Protein AF-A0A0N5C5K3-F1 (afdb_monomer)

Sequence (91 aa):
MYEIVCVKKMRPEFSLDWFNNDNYTLNTLANLIKECWFENPSSRHTALKIKKDLLKLIEIYDTEALKKKSCHNINSPFTSQTYFEPLNQSN

Foldseek 3Di:
DCCVCPVVVDDDDDDPVLCDPVNPLSNQVVVLVVQQSDPDNVSHDDPVRVVVSVVVSVVVVVVVVVVVCPPDDDDDDDDDDPDDDDPDDDD

Structure (mmCIF, N/CA/C/O backbone):
data_AF-A0A0N5C5K3-F1
#
_entry.id   AF-A0A0N5C5K3-F1
#
loop_
_atom_site.group_PDB
_atom_site.id
_atom_site.type_symbol
_atom_site.label_atom_id
_atom_site.label_alt_id
_atom_site.label_comp_id
_atom_site.label_asym_id
_atom_site.label_entity_id
_atom_site.label_seq_id
_atom_site.pdbx_PDB_ins_code
_atom_site.Cartn_x
_atom_site.Cartn_y
_atom_site.Cartn_z
_atom_site.occupancy
_atom_site.B_iso_or_equiv
_atom_site.auth_seq_id
_atom_site.auth_comp_id
_atom_site.auth_asym_id
_atom_site.auth_atom_id
_atom_site.pdbx_PDB_model_num
ATOM 1 N N . MET A 1 1 ? -19.415 3.131 9.982 1.00 84.56 1 MET A N 1
ATOM 2 C CA . MET A 1 1 ? -17.961 3.007 9.709 1.00 84.56 1 MET A CA 1
ATOM 3 C C . MET A 1 1 ? -17.238 2.143 10.743 1.00 84.56 1 MET A C 1
ATOM 5 O O . MET A 1 1 ? -16.571 1.207 10.327 1.00 84.56 1 MET A O 1
ATOM 9 N N . TYR A 1 2 ? -17.406 2.382 12.053 1.00 92.69 2 TYR A N 1
ATOM 10 C CA . TYR A 1 2 ? -16.793 1.564 13.119 1.00 92.69 2 TYR A CA 1
ATOM 11 C C . TYR A 1 2 ? -17.069 0.056 12.984 1.00 92.69 2 TYR A C 1
ATOM 13 O O . TYR A 1 2 ? -16.140 -0.744 12.985 1.00 92.69 2 TYR A O 1
ATOM 21 N N . GLU A 1 3 ? -18.327 -0.340 12.783 1.00 97.19 3 GLU A N 1
ATOM 22 C CA . GLU A 1 3 ? -18.688 -1.760 12.676 1.00 97.19 3 GLU A CA 1
ATOM 23 C C . GLU A 1 3 ? -17.979 -2.469 11.507 1.00 97.19 3 GLU A C 1
ATOM 25 O O . GLU A 1 3 ? -17.513 -3.594 11.639 1.00 97.19 3 GLU A O 1
ATOM 30 N N . ILE A 1 4 ? -17.828 -1.796 10.367 1.00 96.19 4 ILE A N 1
ATOM 31 C CA . ILE A 1 4 ? -17.179 -2.370 9.181 1.00 96.19 4 ILE A CA 1
ATOM 32 C C . ILE A 1 4 ? -15.653 -2.416 9.351 1.00 96.19 4 ILE A C 1
ATOM 34 O O . ILE A 1 4 ? -15.023 -3.438 9.094 1.00 96.19 4 ILE A O 1
ATOM 38 N N . VAL A 1 5 ? -15.055 -1.311 9.798 1.00 93.81 5 VAL A N 1
ATOM 39 C CA . VAL A 1 5 ? -13.596 -1.110 9.790 1.00 93.81 5 VAL A CA 1
ATOM 40 C C . VAL A 1 5 ? -12.923 -1.676 11.039 1.00 93.81 5 VAL A C 1
ATOM 42 O O . VAL A 1 5 ? -11.819 -2.208 10.933 1.00 93.81 5 VAL A O 1
ATOM 45 N N . CYS A 1 6 ? -13.559 -1.546 12.205 1.00 93.19 6 CYS A N 1
ATOM 46 C CA . CYS A 1 6 ? -12.979 -1.891 13.504 1.00 93.19 6 CYS A CA 1
ATOM 47 C C . CYS A 1 6 ? -13.472 -3.246 14.023 1.00 93.19 6 CYS A C 1
ATOM 49 O O . CYS A 1 6 ? -12.670 -3.996 14.566 1.00 93.19 6 CYS A O 1
ATOM 51 N N . VAL A 1 7 ? -14.760 -3.572 13.839 1.00 95.81 7 VAL A N 1
ATOM 52 C CA . VAL A 1 7 ? -15.328 -4.853 14.304 1.00 95.81 7 VAL A CA 1
ATOM 53 C C . VAL A 1 7 ? -15.136 -5.943 13.251 1.00 95.81 7 VAL A C 1
ATOM 55 O O . VAL A 1 7 ? -14.485 -6.947 13.517 1.00 95.81 7 VAL A O 1
ATOM 58 N N . LYS A 1 8 ? -15.640 -5.726 12.030 1.00 96.25 8 LYS A N 1
ATOM 59 C CA . LYS A 1 8 ? -15.518 -6.679 10.910 1.00 96.25 8 LYS A CA 1
ATOM 60 C C . LYS A 1 8 ? -14.154 -6.635 10.216 1.00 96.25 8 LYS A C 1
ATOM 62 O O . LYS A 1 8 ? -13.878 -7.494 9.387 1.00 96.25 8 LYS A O 1
ATOM 67 N N . LYS A 1 9 ? -13.313 -5.643 10.541 1.00 94.44 9 LYS A N 1
ATOM 68 C CA . LYS A 1 9 ? -11.944 -5.470 10.013 1.00 94.44 9 LYS A CA 1
ATOM 69 C C . LYS A 1 9 ? -11.858 -5.454 8.482 1.00 94.44 9 LYS A C 1
ATOM 71 O O . LYS A 1 9 ? -10.811 -5.729 7.907 1.00 94.44 9 LYS A O 1
ATOM 76 N N . MET A 1 10 ? -12.942 -5.069 7.814 1.00 95.56 10 MET A N 1
ATOM 77 C CA . MET A 1 10 ? -13.002 -5.045 6.358 1.00 95.56 10 MET A CA 1
ATOM 78 C C . MET A 1 10 ? -12.256 -3.830 5.804 1.00 95.56 10 MET A C 1
ATOM 80 O O . MET A 1 10 ? -12.254 -2.741 6.396 1.00 95.56 10 MET A O 1
ATOM 84 N N . ARG A 1 11 ? -11.631 -4.022 4.645 1.00 94.88 11 ARG A N 1
ATOM 85 C CA . ARG A 1 11 ? -11.017 -2.985 3.811 1.00 94.88 11 ARG A CA 1
ATOM 86 C C . ARG A 1 11 ? -11.470 -3.193 2.363 1.00 94.88 11 ARG A C 1
ATOM 88 O O . ARG A 1 11 ? -11.959 -4.274 2.049 1.00 94.88 11 ARG A O 1
ATOM 95 N N . PRO A 1 12 ? -11.358 -2.176 1.497 1.00 94.69 12 PRO A N 1
ATOM 96 C CA . PRO A 1 12 ? -11.576 -2.365 0.070 1.00 94.69 12 PRO A CA 1
ATOM 97 C C . PRO A 1 12 ? -10.716 -3.504 -0.493 1.00 94.69 12 PRO A C 1
ATOM 99 O O . PRO A 1 12 ? -9.514 -3.563 -0.230 1.00 94.69 12 PRO A O 1
ATOM 102 N N . GLU A 1 13 ? -11.349 -4.389 -1.258 1.00 92.69 13 GLU A N 1
ATOM 103 C CA . GLU A 1 13 ? -10.684 -5.489 -1.953 1.00 92.69 13 GLU A CA 1
ATOM 104 C C . GLU A 1 13 ? -10.006 -4.991 -3.234 1.00 92.69 13 GLU A C 1
ATOM 106 O O . GLU A 1 13 ? -10.494 -4.078 -3.905 1.00 92.69 13 GLU A O 1
ATOM 111 N N . PHE A 1 14 ? -8.889 -5.621 -3.586 1.00 91.94 14 PHE A N 1
ATOM 112 C CA . PHE A 1 14 ? -8.185 -5.388 -4.847 1.00 91.94 14 PHE A CA 1
ATOM 113 C C . PHE A 1 14 ? -8.498 -6.529 -5.815 1.00 91.94 14 PHE A C 1
ATOM 115 O O . PHE A 1 14 ? -8.587 -7.682 -5.390 1.00 91.94 14 PHE A O 1
ATOM 122 N N . SER A 1 15 ? -8.633 -6.243 -7.113 1.00 92.38 15 SER A N 1
ATOM 123 C CA . SER A 1 15 ? -8.778 -7.318 -8.097 1.00 92.38 15 SER A CA 1
ATOM 124 C C . SER A 1 15 ? -7.477 -8.114 -8.223 1.00 92.38 15 SER A C 1
ATOM 126 O O . SER A 1 15 ? -6.379 -7.579 -8.047 1.00 92.38 15 SER A O 1
ATOM 128 N N . LEU A 1 16 ? -7.595 -9.409 -8.532 1.00 89.62 16 LEU A N 1
ATOM 129 C CA . LEU A 1 16 ? -6.441 -10.309 -8.631 1.00 89.62 16 LEU A CA 1
ATOM 130 C C . LEU A 1 16 ? -5.420 -9.831 -9.679 1.00 89.62 16 LEU A C 1
ATOM 132 O O . LEU A 1 16 ? -4.216 -9.993 -9.491 1.00 89.62 16 LEU A O 1
ATOM 136 N N . ASP A 1 17 ? -5.902 -9.172 -10.734 1.00 90.31 17 ASP A N 1
ATOM 137 C CA . ASP A 1 17 ? -5.096 -8.649 -11.841 1.00 90.31 17 ASP A CA 1
ATOM 138 C C . ASP A 1 17 ? -4.040 -7.626 -11.399 1.00 90.31 17 ASP A C 1
ATOM 140 O O . ASP A 1 17 ? -3.019 -7.458 -12.071 1.00 90.31 17 ASP A O 1
ATOM 144 N N . TRP A 1 18 ? -4.247 -6.957 -10.258 1.00 91.12 18 TRP A N 1
ATOM 145 C CA . TRP A 1 18 ? -3.289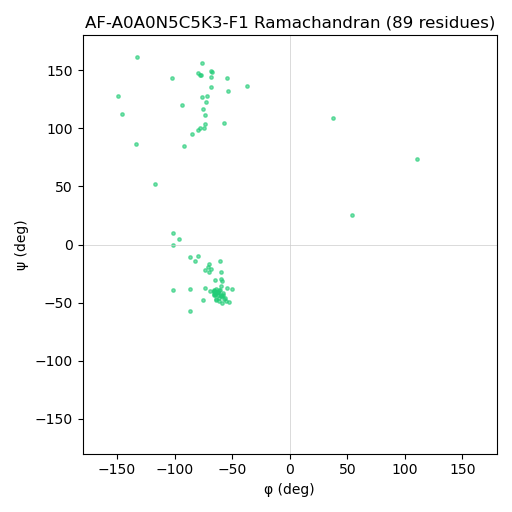 -5.987 -9.719 1.00 91.12 18 TRP A CA 1
ATOM 146 C C . TRP A 1 18 ? -2.017 -6.660 -9.207 1.00 91.12 18 TRP A C 1
ATOM 148 O O . TRP A 1 18 ? -0.977 -6.015 -9.154 1.00 91.12 18 TRP A O 1
ATOM 158 N N . PHE A 1 19 ? -2.081 -7.945 -8.850 1.00 88.31 19 PHE A N 1
ATOM 159 C CA . PHE A 1 19 ? -0.943 -8.712 -8.339 1.00 88.31 19 PHE A CA 1
ATOM 160 C C . PHE A 1 19 ? -0.232 -9.521 -9.430 1.00 88.31 19 PHE A C 1
ATOM 162 O O . PHE A 1 19 ? 0.687 -10.277 -9.119 1.00 88.31 19 PHE A O 1
ATOM 169 N N . ASN A 1 20 ? -0.628 -9.374 -10.700 1.00 88.12 20 ASN A N 1
ATOM 170 C CA . ASN A 1 20 ? 0.053 -10.037 -11.805 1.00 88.12 20 ASN A CA 1
ATOM 171 C C . ASN A 1 20 ? 1.469 -9.456 -12.009 1.00 88.12 20 ASN A C 1
ATOM 173 O O . ASN A 1 20 ? 1.689 -8.251 -11.869 1.00 88.12 20 ASN A O 1
ATOM 177 N N . ASN A 1 21 ? 2.422 -10.313 -12.385 1.00 77.00 21 ASN A N 1
ATOM 178 C CA . ASN A 1 21 ? 3.825 -9.956 -12.612 1.00 77.00 21 ASN A CA 1
ATOM 179 C C . ASN A 1 21 ? 3.997 -8.893 -13.708 1.00 77.00 21 ASN A C 1
ATOM 181 O O . ASN A 1 21 ? 4.909 -8.073 -13.626 1.00 77.00 21 ASN A O 1
ATOM 185 N N . ASP A 1 22 ? 3.089 -8.860 -14.686 1.00 83.25 22 ASP A N 1
ATOM 186 C CA . ASP A 1 22 ? 3.097 -7.864 -15.763 1.00 83.25 22 ASP A CA 1
ATOM 187 C C . ASP A 1 22 ? 2.770 -6.442 -15.269 1.00 83.25 22 ASP A C 1
ATOM 189 O O . ASP A 1 22 ? 3.116 -5.459 -15.922 1.00 83.25 22 ASP A O 1
ATOM 193 N N . ASN A 1 23 ? 2.125 -6.317 -14.102 1.00 85.38 23 ASN A N 1
ATOM 194 C CA . ASN A 1 23 ? 1.668 -5.053 -13.525 1.00 85.38 23 ASN A CA 1
ATOM 195 C C . ASN A 1 23 ? 2.367 -4.752 -12.189 1.00 85.38 23 ASN A C 1
ATOM 197 O O . ASN A 1 23 ? 1.723 -4.433 -11.187 1.00 85.38 23 ASN A O 1
ATOM 201 N N . TYR A 1 24 ? 3.703 -4.800 -12.177 1.00 89.25 24 TYR A N 1
ATOM 202 C CA . TYR A 1 24 ? 4.523 -4.502 -10.992 1.00 89.25 24 TYR A CA 1
ATOM 203 C C . TYR A 1 24 ? 4.155 -3.170 -10.307 1.00 89.25 24 TYR A C 1
ATOM 205 O O . TYR A 1 24 ? 4.115 -3.084 -9.076 1.00 89.25 24 TYR A O 1
ATOM 213 N N . THR A 1 25 ? 3.835 -2.139 -11.093 1.00 91.56 25 THR A N 1
ATOM 214 C CA . THR A 1 25 ? 3.423 -0.820 -10.593 1.00 91.56 25 THR A CA 1
ATOM 215 C C . THR A 1 25 ? 2.134 -0.894 -9.771 1.00 91.56 25 THR A C 1
ATOM 217 O O . THR A 1 25 ? 2.077 -0.340 -8.673 1.00 91.56 25 THR A O 1
ATOM 220 N N . LEU A 1 26 ? 1.115 -1.610 -10.265 1.00 92.12 26 LEU A N 1
ATOM 221 C CA . LEU A 1 26 ? -0.159 -1.776 -9.557 1.00 92.12 26 LEU A CA 1
ATOM 222 C C . LEU A 1 26 ? 0.004 -2.652 -8.317 1.00 92.12 26 LEU A C 1
ATOM 224 O O . LEU A 1 26 ? -0.540 -2.309 -7.270 1.00 92.12 26 LEU A O 1
ATOM 228 N N . ASN A 1 27 ? 0.802 -3.719 -8.403 1.00 93.62 27 ASN A N 1
ATOM 229 C CA . ASN A 1 27 ? 1.096 -4.587 -7.263 1.00 93.62 27 ASN A CA 1
ATOM 230 C C . ASN A 1 27 ? 1.744 -3.787 -6.122 1.00 93.62 27 ASN A C 1
ATOM 232 O O . ASN A 1 27 ? 1.281 -3.798 -4.980 1.00 93.62 27 ASN A O 1
ATOM 236 N N . THR A 1 28 ? 2.784 -3.017 -6.446 1.00 93.50 28 THR A N 1
ATOM 237 C CA . THR A 1 28 ? 3.497 -2.187 -5.469 1.00 93.50 28 THR A CA 1
ATOM 238 C C . THR A 1 28 ? 2.581 -1.125 -4.858 1.00 93.50 28 THR A C 1
ATOM 240 O O . THR A 1 28 ? 2.596 -0.928 -3.642 1.00 93.50 28 THR A O 1
ATOM 243 N N . LEU A 1 29 ? 1.730 -0.484 -5.666 1.00 94.38 29 LEU A N 1
ATOM 244 C CA . LEU A 1 29 ? 0.751 0.485 -5.175 1.00 94.38 29 LEU A CA 1
ATOM 245 C C . LEU A 1 29 ? -0.298 -0.165 -4.257 1.00 94.38 29 LEU A C 1
ATOM 247 O O . LEU A 1 29 ? -0.613 0.389 -3.204 1.00 94.38 29 LEU A O 1
ATOM 251 N N . ALA A 1 30 ? -0.809 -1.347 -4.612 1.00 94.62 30 ALA A N 1
ATOM 252 C CA . ALA A 1 30 ? -1.764 -2.092 -3.793 1.00 94.62 30 ALA A CA 1
ATOM 253 C C . ALA A 1 30 ? -1.187 -2.407 -2.408 1.00 94.62 30 ALA A C 1
ATOM 255 O O . ALA A 1 30 ? -1.856 -2.218 -1.391 1.00 94.62 30 ALA A O 1
ATOM 256 N N . ASN A 1 31 ? 0.072 -2.848 -2.362 1.00 93.44 31 ASN A N 1
ATOM 257 C CA . ASN A 1 31 ? 0.759 -3.149 -1.109 1.00 93.44 31 ASN A CA 1
ATOM 258 C C . ASN A 1 31 ? 0.959 -1.887 -0.261 1.00 93.44 31 ASN A C 1
ATOM 260 O O . ASN A 1 31 ? 0.630 -1.905 0.924 1.00 93.44 31 ASN A O 1
ATOM 264 N N . LEU A 1 32 ? 1.368 -0.770 -0.871 1.00 95.25 32 LEU A N 1
ATOM 265 C CA . LEU A 1 32 ? 1.497 0.512 -0.173 1.00 95.25 32 LEU A CA 1
ATOM 266 C C . LEU A 1 32 ? 0.166 0.959 0.462 1.00 95.25 32 LEU A C 1
ATOM 268 O O . LEU A 1 32 ? 0.143 1.419 1.605 1.00 95.25 32 LEU A O 1
ATOM 272 N N . ILE A 1 33 ? -0.957 0.794 -0.248 1.00 95.38 33 ILE A N 1
ATOM 273 C CA . ILE A 1 33 ? -2.292 1.123 0.277 1.00 95.38 33 ILE A CA 1
ATOM 274 C C . ILE A 1 33 ? -2.662 0.200 1.446 1.00 95.38 33 ILE A C 1
ATOM 276 O O . ILE A 1 33 ? -3.145 0.681 2.473 1.00 95.38 33 ILE A O 1
ATOM 280 N N . LYS A 1 34 ? -2.401 -1.110 1.331 1.00 94.06 34 LYS A N 1
ATOM 281 C CA . LYS A 1 34 ? -2.647 -2.073 2.419 1.00 94.06 34 LYS A CA 1
ATOM 282 C C . LYS A 1 34 ? -1.884 -1.696 3.690 1.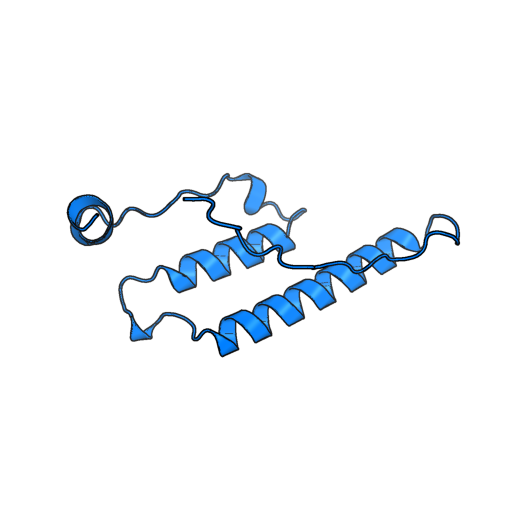00 94.06 34 LYS A C 1
ATOM 284 O O . LYS A 1 34 ? -2.469 -1.702 4.772 1.00 94.06 34 LYS A O 1
ATOM 289 N N . GLU A 1 35 ? -0.623 -1.295 3.560 1.00 94.94 35 GLU A N 1
ATOM 290 C CA . GLU A 1 35 ? 0.215 -0.853 4.682 1.00 94.94 35 GLU A CA 1
ATOM 291 C C . GLU A 1 35 ? -0.305 0.442 5.334 1.00 94.94 35 GLU A C 1
ATOM 293 O O . GLU A 1 35 ? -0.197 0.635 6.547 1.00 94.94 35 GLU A O 1
ATOM 298 N N . CYS A 1 36 ? -0.960 1.315 4.565 1.00 96.12 36 CYS A N 1
ATOM 299 C CA . CYS A 1 36 ? -1.618 2.507 5.107 1.00 96.12 36 CYS A CA 1
ATOM 300 C C . CYS A 1 36 ? -2.882 2.184 5.926 1.00 96.12 36 CYS A C 1
ATOM 302 O O . CYS A 1 36 ? -3.331 3.007 6.727 1.00 96.12 36 CYS A O 1
ATOM 304 N N . TRP A 1 37 ? -3.471 1.001 5.748 1.00 95.19 37 TRP A N 1
ATOM 305 C CA . TRP A 1 37 ? -4.732 0.589 6.372 1.00 95.19 37 TRP A CA 1
ATOM 306 C C . TRP A 1 37 ? -4.575 -0.345 7.574 1.00 95.19 37 TRP A C 1
ATOM 308 O O . TRP A 1 37 ? -5.586 -0.851 8.086 1.00 95.19 37 TRP A O 1
ATOM 318 N N . PHE A 1 38 ? -3.343 -0.527 8.061 1.00 94.88 38 PHE A N 1
ATOM 319 C CA . PHE A 1 38 ? -3.056 -1.340 9.238 1.00 94.88 38 PHE A CA 1
ATOM 320 C C . PHE A 1 38 ? -3.869 -0.919 10.466 1.00 94.88 38 PHE A C 1
ATOM 322 O O . PHE A 1 38 ? -4.146 0.262 10.705 1.00 94.88 38 PHE A O 1
ATOM 329 N N . GLU A 1 39 ? -4.267 -1.919 11.255 1.00 93.44 39 GLU A N 1
ATOM 330 C CA . GLU A 1 39 ? -5.025 -1.718 12.492 1.00 93.44 39 GLU A CA 1
ATOM 331 C C . GLU A 1 39 ? -4.219 -0.905 13.504 1.00 93.44 39 GLU A C 1
ATOM 333 O O . GLU A 1 39 ? -4.752 0.036 14.087 1.00 93.44 39 GLU A O 1
ATOM 338 N N . ASN A 1 40 ? -2.928 -1.221 13.643 1.00 94.44 40 ASN A N 1
ATOM 339 C CA . ASN A 1 40 ? -2.001 -0.477 14.481 1.00 94.44 40 ASN A CA 1
ATOM 340 C C . ASN A 1 40 ? -1.616 0.855 13.808 1.00 94.44 40 ASN A C 1
ATOM 342 O O . ASN A 1 40 ? -0.960 0.832 12.761 1.00 94.44 40 ASN A O 1
ATOM 346 N N . PRO A 1 41 ? -1.956 2.016 14.399 1.00 94.06 41 PRO A N 1
ATOM 347 C CA . PRO A 1 41 ? -1.605 3.319 13.839 1.00 94.06 41 PRO A CA 1
ATOM 348 C C . PRO A 1 41 ? -0.096 3.520 13.680 1.00 94.06 41 PRO A C 1
ATOM 350 O O . PRO A 1 41 ? 0.331 4.109 12.692 1.00 94.06 41 PRO A O 1
ATOM 353 N N . SER A 1 42 ? 0.710 2.989 14.605 1.00 95.19 42 SER A N 1
ATOM 354 C CA . SER A 1 42 ? 2.172 3.134 14.586 1.00 95.19 42 SER A CA 1
ATOM 355 C C . SER A 1 42 ? 2.844 2.354 13.456 1.00 95.19 42 SER A C 1
ATOM 357 O O . SER A 1 42 ? 3.996 2.619 13.131 1.00 95.19 42 SER A O 1
ATOM 359 N N . SER A 1 43 ? 2.141 1.390 12.857 1.00 94.62 43 SER A N 1
ATOM 360 C CA . SER A 1 43 ? 2.629 0.624 11.708 1.00 94.62 43 SER A CA 1
ATOM 361 C C . SER A 1 43 ? 2.333 1.307 10.372 1.00 94.62 43 SER A C 1
ATOM 363 O O . SER A 1 43 ? 2.835 0.859 9.345 1.00 94.62 43 SER A O 1
ATOM 365 N N . ARG A 1 44 ? 1.512 2.366 10.359 1.00 96.62 44 ARG A N 1
ATOM 366 C CA . ARG A 1 44 ? 1.162 3.083 9.130 1.00 96.62 44 ARG A CA 1
ATOM 367 C C . ARG A 1 44 ? 2.301 3.998 8.708 1.00 96.62 44 ARG A C 1
ATOM 369 O O . ARG A 1 44 ? 2.967 4.623 9.532 1.00 96.62 44 ARG A O 1
ATOM 376 N N . HIS A 1 45 ? 2.470 4.136 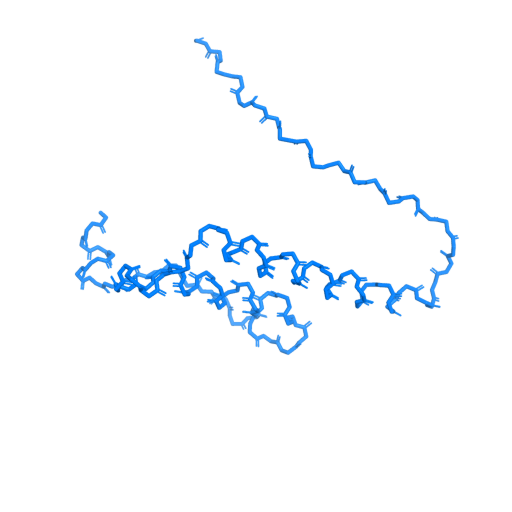7.401 1.00 96.38 45 HIS A N 1
ATOM 377 C CA . HIS A 1 45 ? 3.447 5.062 6.844 1.00 96.38 45 HIS A CA 1
ATOM 378 C C . HIS A 1 45 ? 3.076 6.519 7.114 1.00 96.38 45 HIS A C 1
ATOM 380 O O . HIS A 1 45 ? 1.907 6.904 7.132 1.00 96.38 45 HIS A O 1
ATOM 386 N N . THR A 1 46 ? 4.099 7.359 7.261 1.00 97.50 46 THR A N 1
ATOM 387 C CA . THR A 1 46 ? 3.920 8.812 7.267 1.00 97.50 46 THR A CA 1
ATOM 388 C C . THR A 1 46 ? 3.694 9.325 5.848 1.00 97.50 46 THR A C 1
ATOM 390 O O . THR A 1 46 ? 4.167 8.735 4.874 1.00 97.50 46 THR A O 1
ATOM 393 N N . ALA A 1 47 ? 3.049 10.485 5.715 1.00 97.38 47 ALA A N 1
ATOM 394 C CA . ALA A 1 47 ? 2.845 11.121 4.412 1.00 97.38 47 ALA A CA 1
ATOM 395 C C . ALA A 1 47 ? 4.164 11.331 3.640 1.00 97.38 47 ALA A C 1
ATOM 397 O O . ALA A 1 47 ? 4.220 11.134 2.427 1.00 97.38 47 ALA A O 1
ATOM 398 N N . LEU A 1 48 ? 5.254 11.669 4.342 1.00 97.25 48 LEU A N 1
ATOM 399 C CA . LEU A 1 48 ? 6.574 11.833 3.728 1.00 97.25 48 LEU A CA 1
ATOM 400 C C . LEU A 1 48 ? 7.125 10.511 3.177 1.00 97.25 48 LEU A C 1
ATOM 402 O O . LEU A 1 48 ? 7.707 10.496 2.093 1.00 97.25 48 LEU A O 1
ATOM 406 N N . LYS A 1 49 ? 6.946 9.406 3.908 1.00 96.38 49 LYS A N 1
ATOM 407 C CA . LYS A 1 49 ? 7.367 8.072 3.467 1.00 96.38 49 LYS A CA 1
ATOM 408 C C . LYS A 1 49 ? 6.597 7.649 2.215 1.00 96.38 49 LYS A C 1
ATOM 410 O O . LYS A 1 49 ? 7.233 7.317 1.221 1.00 96.38 49 LYS A O 1
ATOM 415 N N . ILE A 1 50 ? 5.271 7.807 2.230 1.00 97.75 50 ILE A N 1
ATOM 416 C CA . ILE A 1 50 ? 4.398 7.548 1.075 1.00 97.75 50 ILE A CA 1
ATOM 417 C C . ILE A 1 50 ? 4.859 8.364 -0.137 1.00 97.75 50 ILE A C 1
ATOM 419 O O . ILE A 1 50 ? 5.071 7.802 -1.207 1.00 97.75 50 ILE A O 1
ATOM 423 N N . LYS A 1 51 ? 5.104 9.673 0.028 1.00 96.94 51 LYS A N 1
ATOM 424 C CA . LYS A 1 51 ? 5.608 10.529 -1.058 1.00 96.94 51 LYS A CA 1
ATOM 425 C C . LYS A 1 51 ? 6.925 10.004 -1.637 1.00 96.94 51 LYS A C 1
ATOM 427 O O . LYS A 1 51 ? 7.067 9.938 -2.852 1.00 96.94 51 LYS A O 1
ATOM 432 N N . LYS A 1 52 ? 7.888 9.636 -0.786 1.00 96.56 52 LYS A N 1
ATOM 433 C CA . LYS A 1 52 ? 9.189 9.109 -1.233 1.00 96.56 52 LYS A CA 1
ATOM 434 C C . LYS A 1 52 ? 9.050 7.781 -1.975 1.00 96.56 52 LYS A C 1
ATO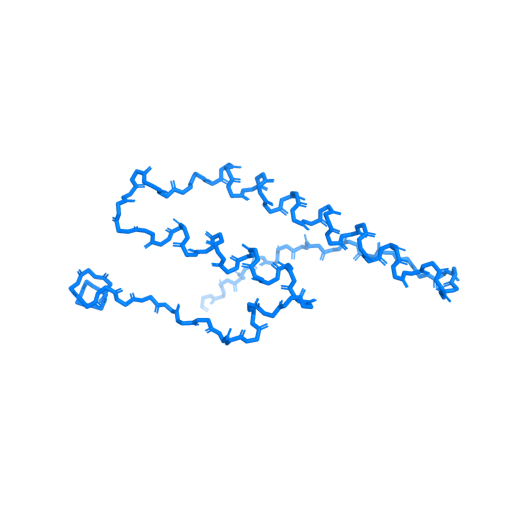M 436 O O . LYS A 1 52 ? 9.772 7.563 -2.939 1.00 96.56 52 LYS A O 1
ATOM 441 N N . ASP A 1 53 ? 8.155 6.907 -1.530 1.00 95.56 53 ASP A N 1
ATOM 442 C CA . ASP A 1 53 ? 7.953 5.604 -2.163 1.00 95.56 53 ASP A CA 1
ATOM 443 C C . ASP A 1 53 ? 7.213 5.737 -3.503 1.00 95.56 53 ASP A C 1
ATOM 445 O O . ASP A 1 53 ? 7.599 5.092 -4.475 1.00 95.56 53 ASP A O 1
ATOM 449 N N . LEU A 1 54 ? 6.242 6.651 -3.604 1.00 95.94 54 LEU A N 1
ATOM 450 C CA . LEU A 1 54 ? 5.579 6.975 -4.872 1.00 95.94 54 LEU A CA 1
ATOM 451 C C . LEU A 1 54 ? 6.538 7.600 -5.891 1.00 95.94 54 LEU A C 1
ATOM 453 O O . LEU A 1 54 ? 6.485 7.239 -7.061 1.00 95.94 54 LEU A O 1
ATOM 457 N N . LEU A 1 55 ? 7.439 8.493 -5.467 1.00 95.38 55 LEU A N 1
ATOM 458 C CA . LEU A 1 55 ? 8.451 9.064 -6.366 1.00 95.38 55 LEU A CA 1
ATOM 459 C C . LEU A 1 55 ? 9.352 7.978 -6.967 1.00 95.38 55 LEU A C 1
ATOM 461 O O . LEU A 1 55 ? 9.552 7.958 -8.176 1.00 95.38 55 LEU A O 1
ATOM 465 N N . LYS A 1 56 ? 9.808 7.019 -6.153 1.00 93.25 56 LYS A N 1
ATOM 466 C CA . LYS A 1 56 ? 10.591 5.874 -6.644 1.00 93.25 56 LYS A CA 1
ATOM 467 C C . LYS A 1 56 ? 9.803 5.009 -7.627 1.00 93.25 56 LYS A C 1
ATOM 469 O O . LYS A 1 56 ? 10.355 4.544 -8.616 1.00 93.25 56 LYS A O 1
ATOM 474 N N . LEU A 1 57 ? 8.519 4.777 -7.354 1.00 93.56 57 LEU A N 1
ATOM 475 C CA . LEU A 1 57 ? 7.645 4.014 -8.245 1.00 93.56 57 LEU A CA 1
ATOM 476 C C . LEU A 1 57 ? 7.492 4.706 -9.611 1.00 93.56 57 LEU A C 1
ATOM 478 O O . LEU A 1 57 ? 7.523 4.032 -10.638 1.00 93.56 57 LEU A O 1
ATOM 482 N N . ILE A 1 58 ? 7.353 6.035 -9.615 1.00 92.75 58 ILE A N 1
ATOM 483 C CA . ILE A 1 58 ? 7.276 6.850 -10.836 1.00 92.75 58 ILE A CA 1
ATOM 484 C C . ILE A 1 58 ? 8.589 6.766 -11.616 1.00 92.75 58 ILE A C 1
ATOM 486 O O . ILE A 1 58 ? 8.554 6.489 -12.808 1.00 92.75 58 ILE A O 1
ATOM 490 N N . GLU A 1 59 ? 9.737 6.909 -10.949 1.00 91.31 59 GLU A N 1
ATOM 491 C CA . GLU A 1 59 ? 11.052 6.763 -11.589 1.00 91.31 59 GLU A CA 1
ATOM 492 C C . GLU A 1 59 ? 11.197 5.393 -12.272 1.00 91.31 59 GLU A C 1
ATOM 494 O O . GLU A 1 59 ? 11.594 5.317 -13.434 1.00 91.31 59 GLU A O 1
ATOM 499 N N . ILE A 1 60 ? 10.810 4.307 -11.592 1.00 88.19 60 ILE A N 1
ATOM 500 C CA . ILE A 1 60 ? 10.829 2.952 -12.166 1.00 88.19 60 ILE A CA 1
ATOM 501 C C . ILE A 1 60 ? 9.896 2.870 -13.380 1.00 88.19 60 ILE A C 1
ATOM 503 O O . ILE A 1 60 ? 10.307 2.401 -14.442 1.00 88.19 60 ILE A O 1
ATOM 507 N N . TYR A 1 61 ? 8.661 3.357 -13.256 1.00 87.75 61 TYR A N 1
ATOM 508 C CA . TYR A 1 61 ? 7.692 3.345 -14.350 1.00 87.75 61 TYR A CA 1
ATOM 509 C C . TYR A 1 61 ? 8.189 4.124 -15.576 1.00 87.75 61 TYR A C 1
ATOM 511 O O . TYR A 1 61 ? 8.091 3.631 -16.700 1.00 87.75 61 TYR A O 1
ATOM 519 N N . ASP A 1 62 ? 8.779 5.302 -15.370 1.00 85.62 62 ASP A N 1
ATOM 520 C CA . ASP A 1 62 ? 9.331 6.123 -16.444 1.00 85.62 62 ASP A CA 1
ATOM 521 C C . ASP A 1 62 ? 10.521 5.430 -17.118 1.00 85.62 62 ASP A C 1
ATOM 523 O O . ASP A 1 62 ? 10.615 5.437 -18.346 1.00 85.62 62 ASP A O 1
ATOM 527 N N . THR A 1 63 ? 11.398 4.760 -16.362 1.00 80.88 63 THR A N 1
ATOM 528 C CA . THR A 1 63 ? 12.517 3.999 -16.948 1.00 80.88 63 THR A CA 1
ATOM 529 C C . THR A 1 63 ? 12.055 2.804 -17.785 1.00 80.88 63 THR A C 1
ATOM 531 O O . THR A 1 63 ? 12.556 2.606 -18.896 1.00 80.88 63 THR A O 1
ATOM 534 N N . GLU A 1 64 ? 11.059 2.047 -17.320 1.00 74.50 64 GLU A N 1
ATOM 535 C CA . GLU A 1 64 ? 10.455 0.948 -18.084 1.00 74.50 64 GLU A CA 1
ATOM 536 C C . GLU A 1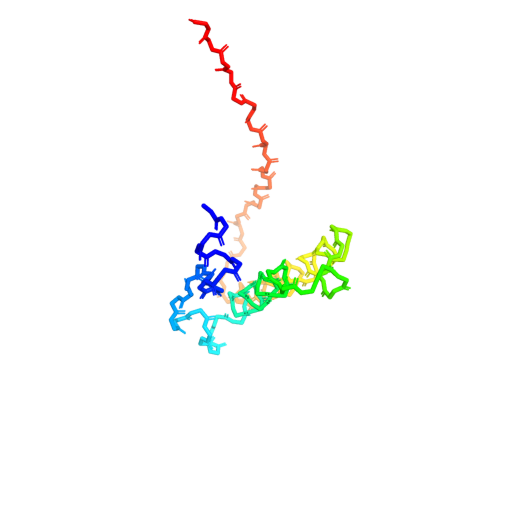 64 ? 9.728 1.472 -19.333 1.00 74.50 64 GLU A C 1
ATOM 538 O O . GLU A 1 64 ? 9.847 0.905 -20.425 1.00 74.50 64 GLU A O 1
ATOM 543 N N . ALA A 1 65 ? 9.040 2.613 -19.221 1.00 69.75 65 ALA A N 1
ATOM 544 C CA . ALA A 1 65 ? 8.405 3.273 -20.354 1.00 69.75 65 ALA A CA 1
ATOM 545 C C . ALA A 1 65 ? 9.436 3.762 -21.384 1.00 69.75 65 ALA A C 1
ATOM 547 O O . ALA A 1 65 ? 9.214 3.610 -22.584 1.00 69.75 65 ALA A O 1
ATOM 548 N N . LEU A 1 66 ? 10.576 4.309 -20.953 1.00 60.66 66 LEU A N 1
ATOM 549 C CA . LEU A 1 66 ? 11.673 4.701 -21.844 1.00 60.66 66 LEU A CA 1
ATOM 550 C C . LEU A 1 66 ? 12.309 3.487 -22.534 1.00 60.66 66 LEU A C 1
ATOM 552 O O . LEU A 1 66 ? 12.560 3.531 -23.739 1.00 60.66 66 LEU A O 1
ATOM 556 N N . LYS A 1 67 ? 12.489 2.370 -21.820 1.00 60.12 67 LYS A N 1
ATOM 557 C CA . LYS A 1 67 ? 12.991 1.112 -22.395 1.00 60.12 67 LYS A CA 1
ATOM 558 C C . LYS A 1 67 ? 12.053 0.564 -23.477 1.00 60.12 67 LYS A C 1
ATOM 560 O O . LYS A 1 67 ? 12.520 0.117 -24.522 1.00 60.12 67 LYS A O 1
ATOM 565 N N . LYS A 1 68 ? 10.735 0.668 -23.271 1.00 57.66 68 LYS A N 1
ATOM 566 C CA . LYS A 1 68 ? 9.702 0.246 -24.235 1.00 57.66 68 LYS A CA 1
ATOM 567 C C . LYS A 1 68 ? 9.574 1.185 -25.448 1.00 57.66 68 LYS A C 1
ATOM 569 O O . LYS A 1 68 ? 9.107 0.757 -26.497 1.00 57.66 68 LYS A O 1
ATOM 574 N N . LYS A 1 69 ? 10.014 2.446 -25.332 1.00 52.78 69 LYS A N 1
ATOM 575 C CA . LYS A 1 69 ? 10.015 3.451 -26.417 1.00 52.78 69 LYS A CA 1
ATOM 576 C C . LYS A 1 69 ? 11.210 3.343 -27.374 1.00 52.78 69 LYS A C 1
ATOM 578 O O . LYS A 1 69 ? 11.145 3.897 -28.466 1.00 52.78 69 LYS A O 1
ATOM 583 N N . SER A 1 70 ? 12.263 2.600 -27.019 1.00 44.28 70 SER A N 1
ATOM 584 C CA . SER A 1 70 ? 13.466 2.429 -27.858 1.00 44.28 70 SER A CA 1
ATOM 585 C C . SER A 1 70 ? 13.192 1.779 -29.230 1.00 44.28 70 SER A C 1
ATOM 587 O O . SER A 1 70 ? 14.016 1.871 -30.134 1.00 44.28 70 SER A O 1
ATOM 589 N N . CYS A 1 71 ? 12.019 1.171 -29.440 1.00 46.34 71 CYS A N 1
ATOM 590 C CA . CYS A 1 71 ? 11.645 0.594 -30.732 1.00 46.34 71 CYS A CA 1
ATOM 591 C C . CYS A 1 71 ? 10.684 1.421 -31.603 1.00 46.34 71 CYS A C 1
ATOM 593 O O . CYS A 1 71 ? 10.450 0.986 -32.725 1.00 46.34 71 CYS A O 1
ATOM 595 N N . HIS A 1 72 ? 10.190 2.609 -31.217 1.00 41.59 72 HIS A N 1
ATOM 596 C CA . HIS A 1 72 ? 9.390 3.421 -32.153 1.00 41.59 72 HIS A CA 1
ATOM 597 C C . HIS A 1 72 ? 9.564 4.941 -32.010 1.00 41.59 72 HIS A C 1
ATOM 599 O O . HIS A 1 72 ? 9.126 5.554 -31.045 1.00 41.59 72 HIS A O 1
ATOM 605 N N . ASN A 1 73 ? 10.177 5.492 -33.064 1.00 39.97 73 ASN A N 1
ATOM 606 C CA . ASN A 1 73 ? 10.098 6.838 -33.639 1.00 39.97 73 ASN A CA 1
ATOM 607 C C . ASN A 1 73 ? 9.977 8.045 -32.682 1.00 39.97 73 ASN A C 1
ATOM 609 O O . ASN A 1 73 ? 8.931 8.336 -32.107 1.00 39.97 73 ASN A O 1
ATOM 613 N N . ILE A 1 74 ? 11.080 8.792 -32.628 1.00 44.72 74 ILE A N 1
ATOM 614 C CA . ILE A 1 74 ? 11.200 10.200 -32.240 1.00 44.72 74 ILE A CA 1
ATOM 615 C C . ILE A 1 74 ? 10.007 11.048 -32.724 1.00 44.72 74 ILE A C 1
ATOM 617 O O . ILE A 1 74 ? 9.609 10.947 -33.880 1.00 44.72 74 ILE A O 1
ATOM 621 N N . ASN A 1 75 ? 9.505 11.914 -31.830 1.00 45.09 75 ASN A N 1
ATOM 622 C CA . ASN A 1 75 ? 8.488 12.974 -31.999 1.00 45.09 75 ASN A CA 1
ATOM 623 C C . ASN A 1 75 ? 7.138 12.718 -31.298 1.00 45.09 75 ASN A C 1
ATOM 625 O O . ASN A 1 75 ? 6.111 12.532 -31.941 1.00 45.09 75 ASN A O 1
ATOM 629 N N . SER A 1 76 ? 7.104 12.849 -29.968 1.00 39.41 76 SER A N 1
ATOM 630 C CA . SER A 1 76 ? 5.921 13.418 -29.302 1.00 39.41 76 SER A CA 1
ATOM 631 C C . SER A 1 76 ? 6.332 14.158 -28.024 1.00 39.41 76 SER A C 1
ATOM 633 O O . SER A 1 76 ? 7.016 13.558 -27.190 1.00 39.41 76 SER A O 1
ATOM 635 N N . PRO A 1 77 ? 5.935 15.431 -27.829 1.00 45.00 77 PRO A N 1
ATOM 636 C CA . PRO A 1 77 ? 6.240 16.179 -26.615 1.00 45.00 77 PRO A 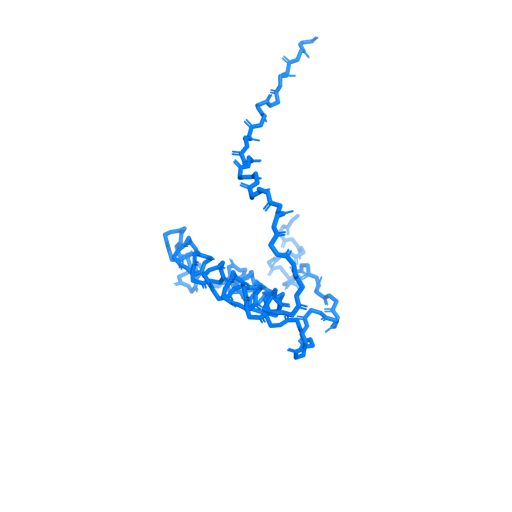CA 1
ATOM 637 C C . PRO A 1 77 ? 5.476 15.603 -25.422 1.00 45.00 77 PRO A C 1
ATOM 639 O O . PRO A 1 77 ? 4.285 15.307 -25.501 1.00 45.00 77 PRO A O 1
ATOM 642 N N . PHE A 1 78 ? 6.187 15.452 -24.313 1.00 39.19 78 PHE A N 1
ATOM 643 C CA . PHE A 1 78 ? 5.671 15.021 -23.022 1.00 39.19 78 PHE A CA 1
ATOM 644 C C . PHE A 1 78 ? 4.995 16.227 -22.349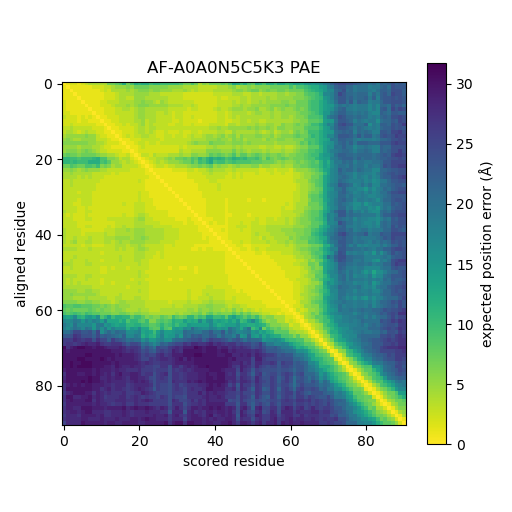 1.00 39.19 78 PHE A C 1
ATOM 646 O O . PHE A 1 78 ? 5.673 17.103 -21.814 1.00 39.19 78 PHE A O 1
ATOM 653 N N . THR A 1 79 ? 3.668 16.336 -22.426 1.00 39.69 79 THR A N 1
ATOM 654 C CA . THR A 1 79 ? 2.920 17.391 -21.724 1.00 39.69 79 THR A CA 1
ATOM 655 C C . THR A 1 79 ? 2.636 16.959 -20.289 1.00 39.69 79 THR A C 1
ATOM 657 O O . THR A 1 79 ? 1.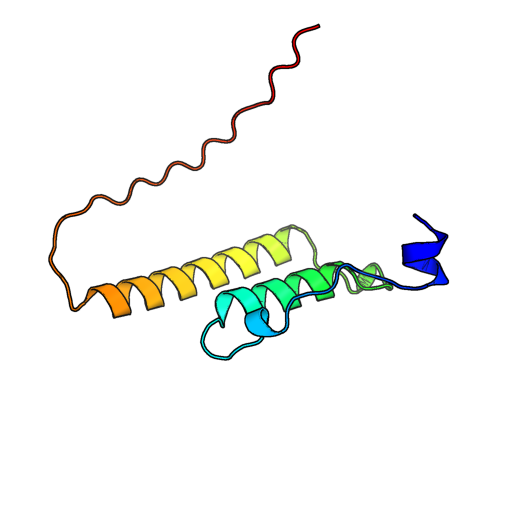661 16.263 -20.010 1.00 39.69 79 THR A O 1
ATOM 660 N N . SER A 1 80 ? 3.499 17.384 -19.369 1.00 43.22 80 SER A N 1
ATOM 661 C CA . SER A 1 80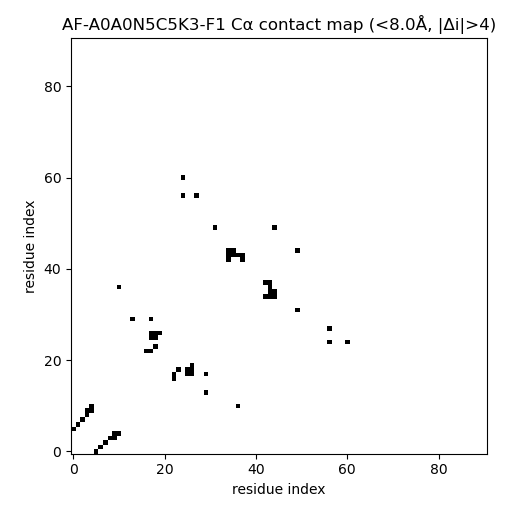 ? 3.257 17.345 -17.927 1.00 43.22 80 SER A CA 1
ATOM 662 C C . SER A 1 80 ? 2.262 18.447 -17.550 1.00 43.22 80 SER A C 1
ATOM 664 O O . SER A 1 80 ? 2.650 19.604 -17.416 1.00 43.22 80 SER A O 1
ATOM 666 N N . GLN A 1 81 ? 0.984 18.116 -17.366 1.00 35.19 81 GLN A N 1
ATOM 667 C CA . GLN A 1 81 ? 0.003 19.021 -16.753 1.00 35.19 81 GLN A CA 1
ATOM 668 C C . GLN A 1 81 ? -0.809 18.272 -15.697 1.00 35.19 81 GLN A C 1
ATOM 670 O O . GLN A 1 81 ? -1.896 17.768 -15.947 1.00 35.19 81 GLN A O 1
ATOM 675 N N . THR A 1 82 ? -0.277 18.224 -14.479 1.00 40.16 82 THR A N 1
ATOM 676 C CA . THR A 1 82 ? -1.086 18.054 -13.269 1.00 40.16 82 THR A CA 1
ATOM 677 C C . THR A 1 82 ? -1.428 19.444 -12.740 1.00 40.16 82 THR A C 1
ATOM 679 O O . THR A 1 82 ? -0.712 19.983 -11.897 1.00 40.16 82 THR A O 1
ATOM 682 N N . TYR A 1 83 ? -2.497 20.043 -13.264 1.00 31.44 83 TYR A N 1
ATOM 683 C CA . TYR A 1 83 ? -3.187 21.151 -12.605 1.00 31.44 83 TYR A CA 1
ATOM 684 C C . TYR A 1 83 ? -4.333 20.557 -11.781 1.00 31.44 83 TYR A C 1
ATOM 686 O O . TYR A 1 83 ? -5.198 19.865 -12.311 1.00 31.44 83 TYR A O 1
ATOM 694 N N . PHE A 1 84 ? -4.300 20.785 -10.468 1.00 43.44 84 PHE A N 1
ATOM 695 C CA . PHE A 1 84 ? -5.455 20.588 -9.597 1.00 43.44 84 PHE A CA 1
ATOM 696 C C . PHE A 1 84 ? -6.436 21.735 -9.870 1.00 43.44 84 PHE A C 1
ATOM 698 O O . PHE A 1 84 ? -6.135 22.880 -9.542 1.00 43.44 84 PHE A O 1
ATOM 705 N N . GLU A 1 85 ? -7.586 21.435 -10.471 1.00 33.69 85 GLU A N 1
ATOM 706 C CA . GLU A 1 85 ? -8.721 22.362 -10.541 1.00 33.69 85 GLU A CA 1
ATOM 707 C C . GLU A 1 85 ? -9.382 22.462 -9.151 1.00 33.69 85 GLU A C 1
ATOM 709 O O . GLU A 1 85 ? -9.783 21.431 -8.596 1.00 33.69 85 GLU A O 1
ATOM 714 N N . PRO A 1 86 ? -9.495 23.656 -8.540 1.00 43.41 86 PRO A N 1
ATOM 715 C CA . PRO A 1 86 ? -10.287 23.832 -7.331 1.00 43.41 86 PRO A CA 1
ATOM 716 C C . PRO A 1 86 ? -11.784 23.748 -7.667 1.00 43.41 86 PRO A C 1
ATOM 718 O O . PRO A 1 86 ? -12.286 24.453 -8.538 1.00 43.41 86 PRO A O 1
ATOM 721 N N . LEU A 1 87 ? -12.511 22.895 -6.938 1.00 44.47 87 LEU A N 1
ATOM 722 C CA . LEU A 1 87 ? -13.975 22.824 -6.965 1.00 44.47 87 LEU A CA 1
ATOM 723 C C . LEU A 1 87 ? -14.564 24.193 -6.596 1.00 44.47 87 LEU A C 1
ATOM 725 O O . LEU A 1 87 ? -14.569 24.586 -5.431 1.00 44.47 87 LEU A O 1
ATOM 729 N N . ASN A 1 88 ? -15.064 24.910 -7.598 1.00 41.19 88 ASN A N 1
ATOM 730 C CA . ASN A 1 88 ? -15.827 26.132 -7.408 1.00 41.19 88 ASN A CA 1
ATOM 731 C C . ASN A 1 88 ? -17.221 25.754 -6.872 1.00 41.19 88 ASN A C 1
ATOM 733 O O . ASN A 1 88 ? -18.057 25.235 -7.611 1.00 41.19 88 ASN A O 1
ATOM 737 N N . GLN A 1 89 ? -17.456 25.955 -5.574 1.00 42.66 89 GLN A N 1
ATOM 738 C CA . GLN A 1 89 ? -18.786 25.856 -4.970 1.00 42.66 89 GLN A CA 1
ATOM 739 C C . GLN A 1 89 ? -19.569 27.130 -5.300 1.00 42.66 89 GLN A C 1
ATOM 741 O O . GLN A 1 89 ? -19.372 28.172 -4.679 1.00 42.66 89 GLN A O 1
ATOM 746 N N . SER A 1 90 ? -20.453 27.046 -6.295 1.00 48.66 90 SER A N 1
ATOM 747 C CA . SER A 1 90 ? -21.536 28.011 -6.480 1.00 48.66 90 SER A CA 1
ATOM 748 C C . SER A 1 90 ? -22.640 27.731 -5.458 1.00 48.66 90 SER A C 1
ATOM 750 O O . SER A 1 90 ? -23.099 26.590 -5.362 1.00 48.66 90 SER A O 1
ATOM 752 N N . ASN A 1 91 ? -23.011 28.778 -4.716 1.00 44.34 91 ASN A N 1
ATOM 753 C CA . ASN A 1 91 ? -24.128 28.835 -3.766 1.00 44.34 91 ASN A CA 1
ATOM 754 C C . ASN A 1 91 ? -25.466 28.386 -4.359 1.00 44.34 91 ASN A C 1
ATOM 756 O O . ASN A 1 91 ? -25.719 28.715 -5.541 1.00 44.34 91 ASN A O 1
#

Solvent-accessible surface area (backbone atoms only — not comparable to full-atom values): 5918 Å² total; per-residue (Å²): 108,61,64,48,49,69,70,65,59,54,71,90,83,76,65,72,72,38,68,36,83,93,33,56,69,48,30,54,50,52,51,55,54,53,43,59,64,45,88,52,70,88,70,31,70,50,73,68,55,50,52,56,53,51,52,52,51,48,54,52,51,52,52,54,52,53,63,66,44,76,81,61,78,92,86,78,88,85,82,87,77,91,76,85,78,78,86,79,82,78,131

pLDDT: mean 78.52, std 22.53, range [31.44, 97.75]

Radius of gyration: 18.43 Å; Cα contacts (8 Å, |Δi|>4): 31; chains: 1; bounding box: 38×39×48 Å

Mean predicted aligned error: 11.91 Å

Nearest PDB structures (foldseek):
  6oko-assembly1_A  TM=5.993E-01  e=1.496E+00  Mus musculus

InterPro domains:
  IPR000333 Ser/Thr protein kinase, TGFB receptor [PTHR23255] (1-58)

Organism: Strongyloides papillosus (NCBI:txid174720)

Secondary structure (DSSP, 8-state):
-HIIIIIS---PPPPGGGGSGGGHHHHHHHHHHHHHT-SSGGGSPPHHHHHHHHHHHHHHHHHHHHHHHTTS-S-----------------